Protein AF-A0A1E3RT52-F1 (afdb_monomer)

Structure (mmCIF, N/CA/C/O backbone):
data_AF-A0A1E3RT52-F1
#
_entry.id   AF-A0A1E3RT52-F1
#
loop_
_atom_site.group_PDB
_atom_site.id
_atom_site.type_symbol
_atom_site.label_atom_id
_atom_site.label_alt_id
_atom_site.label_comp_id
_atom_site.label_asym_id
_atom_site.label_entity_id
_atom_site.label_seq_id
_atom_site.pdbx_PDB_ins_code
_atom_site.Cartn_x
_atom_site.Cartn_y
_atom_site.Cartn_z
_atom_site.occupancy
_atom_site.B_iso_or_equiv
_atom_site.auth_seq_id
_atom_site.auth_comp_id
_atom_site.auth_asym_id
_atom_site.auth_atom_id
_atom_site.pdbx_PDB_model_num
ATOM 1 N N . MET A 1 1 ? 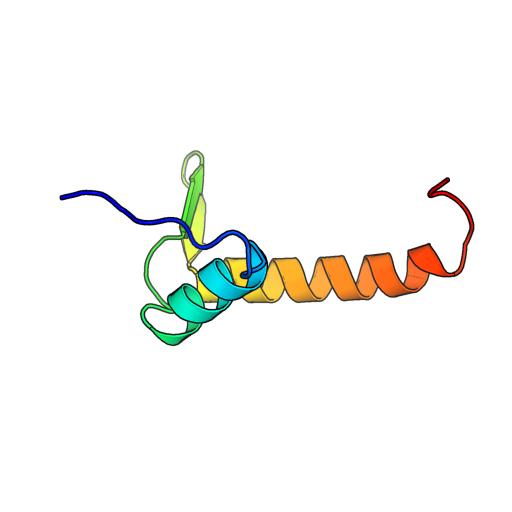-19.259 5.815 -18.121 1.00 38.03 1 MET A N 1
ATOM 2 C CA . MET A 1 1 ? -19.030 4.796 -17.075 1.00 38.03 1 MET A CA 1
ATOM 3 C C . MET A 1 1 ? -18.514 5.528 -15.846 1.00 38.03 1 MET A C 1
ATOM 5 O O . MET A 1 1 ? -17.339 5.858 -15.800 1.00 38.03 1 MET A O 1
ATOM 9 N N . GLY A 1 2 ? -19.414 5.943 -14.952 1.00 52.91 2 GLY A N 1
ATOM 10 C CA . GLY A 1 2 ? -19.049 6.711 -13.759 1.00 52.91 2 GLY A CA 1
ATOM 11 C C . GLY A 1 2 ? -18.574 5.763 -12.667 1.00 52.91 2 GLY A C 1
ATOM 12 O O . GLY A 1 2 ? -19.305 4.845 -12.306 1.00 52.91 2 GLY A O 1
ATOM 13 N N . LEU A 1 3 ? -17.351 5.948 -12.177 1.00 62.06 3 LEU A N 1
ATOM 14 C CA . LEU A 1 3 ? -16.907 5.277 -10.962 1.00 62.06 3 LEU A CA 1
ATOM 15 C C . LEU A 1 3 ? -17.582 5.994 -9.793 1.00 62.06 3 LEU A C 1
ATOM 17 O O . LEU A 1 3 ? 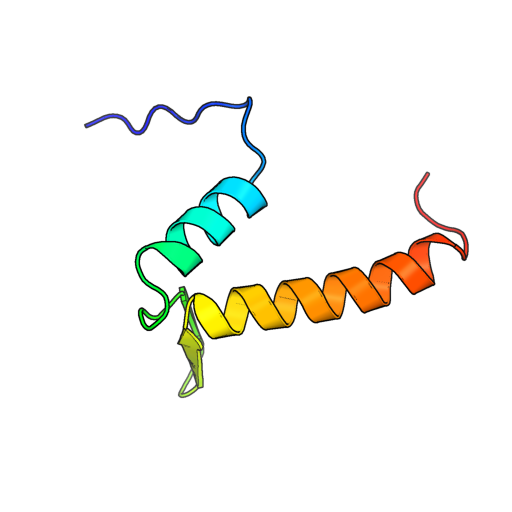-17.174 7.088 -9.413 1.00 62.06 3 LEU A O 1
ATOM 21 N N . THR A 1 4 ? -18.661 5.421 -9.268 1.00 62.97 4 THR A N 1
ATOM 22 C CA . THR A 1 4 ? -19.268 5.897 -8.024 1.00 62.97 4 THR A CA 1
ATOM 23 C C . THR A 1 4 ? -18.296 5.578 -6.893 1.00 62.97 4 THR A C 1
ATOM 25 O O . THR A 1 4 ? -18.187 4.430 -6.467 1.00 62.97 4 THR A O 1
ATOM 28 N N . VAL A 1 5 ? -17.537 6.577 -6.447 1.00 63.72 5 VAL A N 1
ATOM 29 C CA . VAL A 1 5 ? -16.710 6.450 -5.246 1.00 63.72 5 VAL A CA 1
ATOM 30 C C . VAL A 1 5 ? -17.653 6.513 -4.053 1.00 63.72 5 VAL A C 1
ATOM 32 O O . VAL A 1 5 ? -18.302 7.532 -3.829 1.00 63.72 5 VAL A O 1
ATOM 35 N N . SER A 1 6 ? -17.763 5.408 -3.319 1.00 69.25 6 SER A N 1
ATOM 36 C CA . SER A 1 6 ? -18.395 5.428 -2.003 1.00 69.25 6 SER A CA 1
ATOM 37 C C . SER A 1 6 ? -17.418 6.060 -1.016 1.00 69.25 6 SER A C 1
ATOM 39 O O . SER A 1 6 ? -16.292 5.581 -0.890 1.00 69.25 6 SER A O 1
ATOM 41 N N . THR A 1 7 ? -17.833 7.123 -0.328 1.00 75.50 7 THR A N 1
ATOM 42 C CA . THR A 1 7 ? -17.051 7.756 0.750 1.00 75.50 7 THR A CA 1
ATOM 43 C C . THR A 1 7 ? -17.077 6.962 2.057 1.00 75.50 7 THR A C 1
ATOM 45 O O . THR A 1 7 ? -16.399 7.347 3.001 1.00 75.50 7 THR A O 1
ATOM 48 N N . ASP A 1 8 ? -17.827 5.858 2.111 1.00 84.38 8 ASP A N 1
ATOM 49 C CA . ASP A 1 8 ? -17.889 4.968 3.279 1.00 84.38 8 ASP A CA 1
ATOM 50 C C . ASP A 1 8 ? -16.748 3.939 3.318 1.00 84.38 8 ASP A C 1
ATOM 52 O O . ASP A 1 8 ? -16.670 3.141 4.249 1.00 84.38 8 ASP A O 1
ATOM 56 N N . LEU A 1 9 ? -15.884 3.912 2.297 1.00 83.88 9 LEU A N 1
ATOM 57 C CA . LEU A 1 9 ? -14.716 3.036 2.255 1.00 83.88 9 LEU A CA 1
ATOM 58 C C . LEU A 1 9 ? -13.445 3.844 2.451 1.00 83.88 9 LEU A C 1
ATOM 60 O O . LEU A 1 9 ? -13.287 4.929 1.886 1.00 83.88 9 LEU A O 1
ATOM 64 N N . LEU A 1 10 ? -12.515 3.266 3.199 1.00 88.06 10 LEU A N 1
ATOM 65 C CA . LEU A 1 10 ? -11.193 3.834 3.348 1.00 88.06 10 LEU A CA 1
ATOM 66 C C . LEU A 1 10 ? -10.331 3.448 2.130 1.00 88.06 10 LEU A C 1
ATOM 68 O O . LEU A 1 10 ? -10.610 2.479 1.413 1.00 88.06 10 LEU A O 1
ATOM 72 N N . VAL A 1 11 ? -9.294 4.231 1.831 1.00 88.00 11 VAL A N 1
ATOM 73 C CA . VAL A 1 11 ? -8.459 4.000 0.635 1.00 88.00 11 VAL A CA 1
ATOM 74 C C . VAL A 1 11 ? -7.742 2.650 0.728 1.00 88.00 11 VAL A C 1
ATOM 76 O O . VAL A 1 11 ? -7.638 1.930 -0.267 1.00 88.00 11 VAL A O 1
ATOM 79 N N . GLU A 1 12 ? -7.305 2.264 1.921 1.00 88.00 12 GLU A N 1
ATOM 80 C CA . GLU A 1 12 ? -6.700 0.967 2.201 1.00 88.00 12 GLU A CA 1
ATOM 81 C C . GLU A 1 12 ? -7.650 -0.200 1.924 1.00 88.00 12 GLU A C 1
ATOM 83 O O . GLU A 1 12 ? -7.196 -1.227 1.425 1.00 88.00 12 GLU A O 1
ATOM 88 N N . ASP A 1 13 ? -8.965 -0.045 2.123 1.00 90.25 13 ASP A N 1
ATOM 89 C CA . ASP A 1 13 ? -9.926 -1.106 1.803 1.00 90.25 13 ASP A CA 1
ATOM 90 C C . ASP A 1 13 ? -9.926 -1.410 0.303 1.00 90.25 13 ASP A C 1
ATOM 92 O O . ASP A 1 13 ? -10.006 -2.571 -0.120 1.00 90.25 13 ASP A O 1
ATOM 96 N N . LEU A 1 14 ? -9.829 -0.363 -0.519 1.00 91.38 14 LEU A N 1
ATOM 97 C CA . LEU A 1 14 ? -9.785 -0.479 -1.974 1.00 91.38 14 LEU A CA 1
ATOM 98 C C . LEU A 1 14 ? -8.470 -1.117 -2.436 1.00 91.38 14 LEU A C 1
ATOM 100 O O . LEU A 1 14 ? -8.485 -2.008 -3.291 1.00 91.38 14 LEU A O 1
ATOM 104 N N . VAL A 1 15 ? -7.345 -0.714 -1.841 1.00 92.19 15 VAL A N 1
ATOM 105 C CA . VAL A 1 15 ? -6.020 -1.270 -2.154 1.00 92.19 15 VAL A CA 1
ATOM 106 C C . VAL A 1 15 ? -5.931 -2.740 -1.740 1.00 92.19 15 VAL A C 1
ATOM 108 O O . VAL A 1 15 ? -5.554 -3.578 -2.560 1.00 92.19 15 VAL A O 1
ATOM 111 N N . ALA A 1 16 ? -6.372 -3.086 -0.530 1.00 92.56 16 ALA A N 1
ATOM 112 C CA . ALA A 1 16 ? -6.347 -4.454 -0.023 1.00 92.56 16 ALA A CA 1
ATOM 113 C C . ALA A 1 16 ? -7.254 -5.383 -0.848 1.00 92.56 16 ALA A C 1
ATOM 115 O O . ALA A 1 16 ? -6.918 -6.543 -1.107 1.00 92.56 16 ALA A O 1
ATOM 116 N N . ARG A 1 17 ? -8.407 -4.886 -1.323 1.00 94.50 17 ARG A N 1
ATOM 117 C CA . ARG A 1 17 ? -9.242 -5.622 -2.291 1.00 94.50 17 ARG A CA 1
ATOM 118 C C . ARG A 1 17 ? -8.460 -5.928 -3.560 1.00 94.50 17 ARG A C 1
ATOM 120 O O . ARG A 1 17 ? -8.445 -7.076 -4.000 1.00 94.50 17 ARG A O 1
ATOM 127 N N . GLN A 1 18 ? -7.789 -4.935 -4.131 1.00 95.81 18 GLN A N 1
ATOM 128 C CA . GLN A 1 18 ? -7.019 -5.130 -5.352 1.00 95.81 18 GLN A CA 1
ATOM 129 C C . GLN A 1 18 ? -5.828 -6.080 -5.144 1.00 95.81 18 GLN A C 1
ATOM 131 O O . GLN A 1 18 ? -5.592 -6.927 -6.002 1.00 95.81 18 GLN A O 1
ATOM 136 N N . ALA A 1 19 ? -5.154 -6.032 -3.992 1.00 96.56 19 ALA A N 1
ATOM 137 C CA . ALA A 1 19 ? -4.082 -6.966 -3.642 1.00 96.56 19 ALA A CA 1
ATOM 138 C C . ALA A 1 19 ? -4.560 -8.417 -3.524 1.00 96.56 19 ALA A C 1
ATOM 140 O O . ALA A 1 19 ? -3.862 -9.330 -3.962 1.00 96.56 19 ALA A O 1
ATOM 141 N N . ARG A 1 20 ? -5.781 -8.646 -3.027 1.00 96.69 20 ARG A N 1
ATOM 142 C CA . ARG A 1 20 ? -6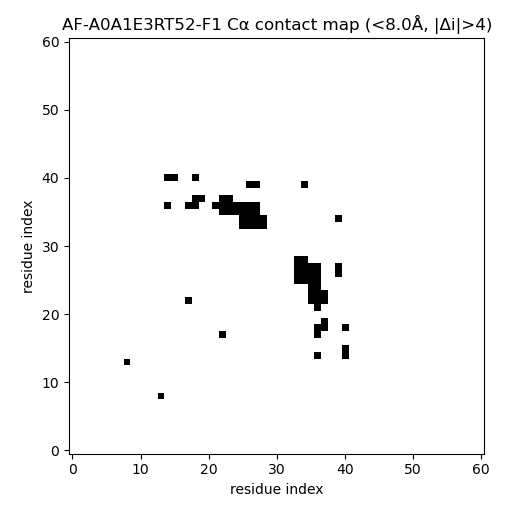.397 -9.983 -3.031 1.00 96.69 20 ARG A CA 1
ATOM 143 C C . ARG A 1 20 ? -6.797 -10.443 -4.431 1.00 96.69 20 ARG A C 1
ATOM 145 O O . ARG A 1 20 ? -6.636 -11.615 -4.754 1.00 96.69 20 ARG A O 1
ATOM 152 N N . HIS A 1 21 ? -7.327 -9.542 -5.257 1.00 97.62 21 HIS A N 1
ATOM 153 C CA . HIS A 1 21 ? -7.833 -9.887 -6.589 1.00 97.62 21 HIS A CA 1
ATOM 154 C C . HIS A 1 21 ? -6.738 -10.030 -7.653 1.00 97.62 21 HIS A C 1
ATOM 156 O O . HIS A 1 21 ? -6.881 -10.841 -8.566 1.00 97.62 21 HIS A O 1
ATOM 162 N N . ARG A 1 22 ? -5.671 -9.231 -7.572 1.00 97.38 22 ARG A N 1
ATOM 163 C CA . ARG A 1 22 ? -4.574 -9.183 -8.548 1.00 97.38 22 ARG A CA 1
ATOM 164 C C . ARG A 1 22 ? -3.223 -9.020 -7.847 1.00 97.38 22 ARG A C 1
ATOM 166 O O . ARG A 1 22 ? -2.557 -8.003 -8.039 1.00 97.38 22 ARG A O 1
ATOM 173 N N . PRO A 1 23 ? -2.803 -10.015 -7.052 1.00 97.69 23 PRO A N 1
ATOM 174 C CA . PRO A 1 23 ? -1.635 -9.879 -6.190 1.00 97.69 23 PRO A CA 1
ATOM 175 C C . PRO A 1 23 ? -0.344 -9.606 -6.961 1.00 97.69 23 PRO A C 1
ATOM 177 O O . PRO A 1 23 ? 0.471 -8.821 -6.493 1.00 97.69 23 PRO A O 1
ATOM 180 N N . ASP A 1 24 ? -0.179 -10.209 -8.140 1.00 98.25 24 ASP A N 1
ATOM 181 C CA . ASP A 1 24 ? 1.071 -10.155 -8.908 1.00 98.25 24 ASP A CA 1
ATOM 182 C C . ASP A 1 24 ? 1.059 -9.057 -9.993 1.00 98.25 24 ASP A C 1
ATOM 184 O O . ASP A 1 24 ? 2.013 -8.912 -10.754 1.00 98.25 24 ASP A O 1
ATOM 188 N N . HIS A 1 25 ? -0.015 -8.260 -10.076 1.00 98.12 25 HIS A N 1
ATOM 189 C CA . HIS A 1 25 ? -0.074 -7.109 -10.978 1.00 98.12 25 HIS A CA 1
ATOM 190 C C . HIS A 1 25 ? 0.728 -5.942 -10.397 1.00 98.12 25 HIS A C 1
ATOM 192 O O . HIS A 1 25 ? 0.690 -5.702 -9.189 1.00 98.12 25 HIS A O 1
ATOM 198 N N . ILE A 1 26 ? 1.408 -5.184 -11.258 1.00 97.94 26 ILE A N 1
ATOM 199 C CA . ILE A 1 26 ? 2.166 -3.997 -10.850 1.00 97.94 26 ILE A CA 1
ATOM 200 C C . ILE A 1 26 ? 1.215 -2.939 -10.281 1.00 97.94 26 ILE A C 1
ATOM 202 O O . ILE A 1 26 ? 0.230 -2.574 -10.925 1.00 97.94 26 ILE A O 1
ATOM 206 N N . ALA A 1 27 ? 1.509 -2.471 -9.070 1.00 96.31 27 ALA A N 1
ATOM 207 C CA . ALA A 1 27 ? 0.783 -1.406 -8.385 1.00 96.31 27 ALA A CA 1
ATOM 208 C C . ALA A 1 27 ? 1.528 -0.071 -8.482 1.00 96.31 27 ALA A C 1
ATOM 210 O O . ALA A 1 27 ? 0.917 0.969 -8.712 1.00 96.31 27 ALA A O 1
ATOM 211 N N . ILE A 1 28 ? 2.853 -0.112 -8.318 1.00 96.06 28 ILE A N 1
ATOM 212 C CA . ILE A 1 28 ? 3.735 1.057 -8.339 1.00 96.06 28 ILE A CA 1
ATOM 213 C C . ILE A 1 28 ? 4.925 0.729 -9.237 1.00 96.06 28 ILE A C 1
ATOM 215 O O . ILE A 1 28 ? 5.525 -0.337 -9.104 1.00 96.06 28 ILE A O 1
ATOM 219 N N . GLN A 1 29 ? 5.286 1.648 -10.128 1.00 97.69 29 GLN A N 1
ATOM 220 C CA . GLN A 1 29 ? 6.472 1.540 -10.974 1.00 97.69 29 GLN A CA 1
ATOM 221 C C . GLN A 1 29 ? 7.233 2.864 -10.957 1.00 97.69 29 GLN A C 1
ATOM 223 O O . GLN A 1 29 ? 6.629 3.930 -11.073 1.00 97.69 29 GLN A O 1
ATOM 228 N N . HIS A 1 30 ? 8.550 2.793 -10.779 1.00 96.44 30 HIS A N 1
ATOM 229 C CA . HIS A 1 30 ? 9.427 3.959 -10.748 1.00 96.44 30 HIS A CA 1
ATOM 230 C C . HIS A 1 30 ? 10.838 3.580 -11.213 1.00 96.44 30 HIS A C 1
ATOM 232 O O . HIS A 1 30 ? 11.509 2.761 -10.580 1.00 96.44 30 HIS A O 1
ATOM 238 N N . GLY A 1 31 ? 11.301 4.202 -12.303 1.00 95.75 31 GLY A N 1
ATOM 239 C CA . GLY A 1 31 ? 12.536 3.795 -12.978 1.00 95.75 31 GLY A CA 1
ATOM 240 C C . GLY A 1 31 ? 12.470 2.322 -13.386 1.00 95.75 31 GLY A C 1
ATOM 241 O O . GLY A 1 31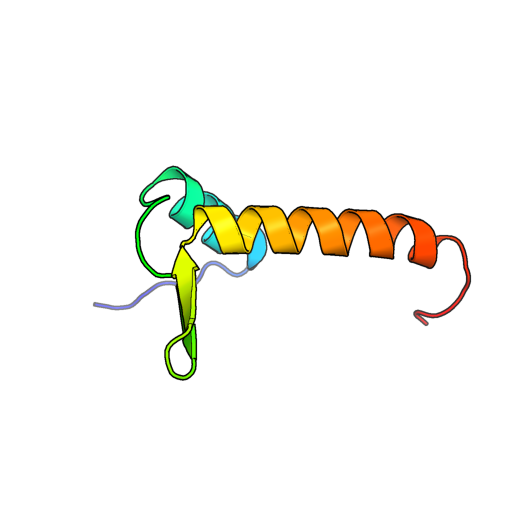 ? 11.443 1.866 -13.887 1.00 95.75 31 GLY A O 1
ATOM 242 N N . ASP A 1 32 ? 13.533 1.576 -13.092 1.00 96.38 32 ASP A N 1
ATOM 243 C CA . ASP A 1 32 ? 13.612 0.132 -13.356 1.00 96.38 32 ASP A CA 1
ATOM 244 C C . ASP A 1 32 ? 12.949 -0.727 -12.258 1.00 96.38 32 ASP A C 1
ATOM 246 O O . ASP A 1 32 ? 12.909 -1.954 -12.350 1.00 96.38 32 ASP A O 1
ATOM 250 N N . GLY A 1 33 ? 12.439 -0.098 -11.194 1.00 96.50 33 GLY A N 1
ATOM 251 C CA . GLY A 1 33 ? 11.802 -0.775 -10.070 1.00 96.50 33 GLY A CA 1
ATOM 252 C C . GLY A 1 33 ? 10.288 -0.882 -10.226 1.00 96.50 33 GLY A C 1
ATOM 253 O O . GLY A 1 33 ? 9.621 0.053 -10.677 1.00 96.50 33 GLY A O 1
ATOM 254 N N . ALA A 1 34 ? 9.721 -2.003 -9.781 1.00 97.81 34 ALA A N 1
ATOM 255 C CA . ALA A 1 34 ? 8.279 -2.184 -9.697 1.00 97.81 34 ALA A CA 1
ATOM 256 C C . ALA A 1 34 ? 7.891 -2.954 -8.432 1.00 97.81 34 ALA A C 1
ATOM 258 O O . ALA A 1 34 ? 8.600 -3.864 -8.005 1.00 97.81 34 ALA A O 1
ATOM 259 N N . LEU A 1 35 ? 6.752 -2.588 -7.852 1.00 97.88 35 LEU A N 1
ATOM 260 C CA . LEU A 1 35 ? 6.113 -3.313 -6.762 1.00 97.88 35 LEU A CA 1
ATOM 261 C C . LEU A 1 35 ? 4.790 -3.875 -7.259 1.00 97.88 35 LEU A C 1
ATOM 263 O O . LEU A 1 35 ? 3.982 -3.155 -7.858 1.00 97.88 35 LEU A O 1
ATOM 267 N N . THR A 1 36 ? 4.551 -5.153 -6.982 1.00 98.44 36 THR A N 1
ATOM 268 C CA . THR A 1 36 ? 3.224 -5.736 -7.171 1.00 98.44 36 THR A CA 1
ATOM 269 C C . THR A 1 36 ? 2.262 -5.225 -6.099 1.00 98.44 36 THR A C 1
ATOM 271 O O . THR A 1 36 ? 2.688 -4.679 -5.075 1.00 98.44 36 THR A O 1
ATOM 274 N N . TYR A 1 37 ? 0.955 -5.416 -6.288 1.00 97.62 37 TYR A N 1
ATOM 275 C CA . TYR A 1 37 ? -0.009 -5.112 -5.227 1.00 97.62 37 TYR A CA 1
ATOM 276 C C . TYR A 1 37 ? 0.297 -5.880 -3.937 1.00 97.62 37 TYR A C 1
ATOM 278 O O . TYR A 1 37 ? 0.198 -5.304 -2.859 1.00 97.62 37 TYR A O 1
ATOM 286 N N . ARG A 1 38 ? 0.734 -7.142 -4.035 1.00 97.31 38 ARG A N 1
ATOM 287 C CA . ARG A 1 38 ? 1.154 -7.950 -2.881 1.00 97.31 38 ARG A CA 1
ATOM 288 C C . ARG A 1 38 ? 2.351 -7.339 -2.147 1.00 97.31 38 ARG A C 1
ATOM 290 O O . ARG A 1 38 ? 2.391 -7.367 -0.919 1.00 97.31 38 ARG A O 1
ATOM 297 N N . ASP A 1 39 ? 3.332 -6.821 -2.881 1.00 97.44 39 ASP A N 1
ATOM 298 C CA . ASP A 1 39 ? 4.531 -6.222 -2.282 1.00 97.44 39 ASP A CA 1
ATOM 299 C C . ASP A 1 39 ? 4.212 -4.882 -1.624 1.00 97.44 39 ASP A C 1
ATOM 301 O O . ASP A 1 39 ? 4.644 -4.626 -0.500 1.00 97.44 39 ASP A O 1
ATOM 305 N N . SER A 1 40 ? 3.412 -4.056 -2.303 1.00 95.44 40 SER A N 1
ATOM 306 C CA . SER A 1 40 ? 2.953 -2.766 -1.788 1.00 95.44 40 SER A CA 1
ATOM 307 C C . SER A 1 40 ? 2.151 -2.925 -0.494 1.00 95.44 40 SER A C 1
ATOM 309 O O . SER A 1 40 ? 2.418 -2.212 0.469 1.00 95.44 40 SER A O 1
ATOM 311 N N . ASP A 1 41 ? 1.204 -3.866 -0.458 1.00 94.44 41 ASP A N 1
ATOM 312 C CA . ASP A 1 41 ? 0.351 -4.152 0.706 1.00 94.44 41 ASP A CA 1
ATOM 313 C C . ASP A 1 41 ? 1.197 -4.582 1.917 1.00 94.44 41 ASP A C 1
ATOM 315 O O . ASP A 1 41 ? 1.135 -3.988 2.990 1.00 94.44 41 ASP A O 1
ATOM 319 N N . ARG A 1 42 ? 2.136 -5.515 1.708 1.00 94.31 42 ARG A N 1
ATOM 320 C CA . ARG A 1 42 ? 3.066 -5.963 2.759 1.00 94.31 42 ARG A CA 1
ATOM 321 C C . ARG A 1 42 ? 3.990 -4.860 3.264 1.00 94.31 42 ARG A C 1
ATOM 323 O O . ARG A 1 42 ? 4.351 -4.852 4.441 1.00 94.31 42 ARG A O 1
ATOM 330 N N . LEU A 1 43 ? 4.455 -3.979 2.378 1.00 94.06 43 LEU A N 1
ATOM 331 C CA . LEU A 1 43 ? 5.301 -2.857 2.773 1.00 94.06 43 LEU A CA 1
ATOM 332 C C . LEU A 1 43 ? 4.504 -1.852 3.612 1.00 94.06 43 LEU A C 1
ATOM 334 O O . LEU A 1 43 ? 5.005 -1.404 4.642 1.00 94.06 43 LEU A O 1
ATOM 338 N N . ALA A 1 44 ? 3.267 -1.553 3.207 1.00 90.81 44 ALA A N 1
ATOM 339 C CA . ALA A 1 44 ? 2.350 -0.708 3.962 1.00 90.81 44 ALA A CA 1
ATOM 340 C C . ALA A 1 44 ? 2.060 -1.289 5.355 1.00 90.81 44 ALA A C 1
ATOM 342 O O . ALA A 1 44 ? 2.213 -0.567 6.337 1.00 90.81 44 ALA A O 1
ATOM 343 N N . ASP A 1 45 ? 1.776 -2.591 5.468 1.00 90.62 45 ASP A N 1
ATOM 344 C CA . ASP A 1 45 ? 1.576 -3.270 6.758 1.00 90.62 45 ASP A CA 1
ATOM 3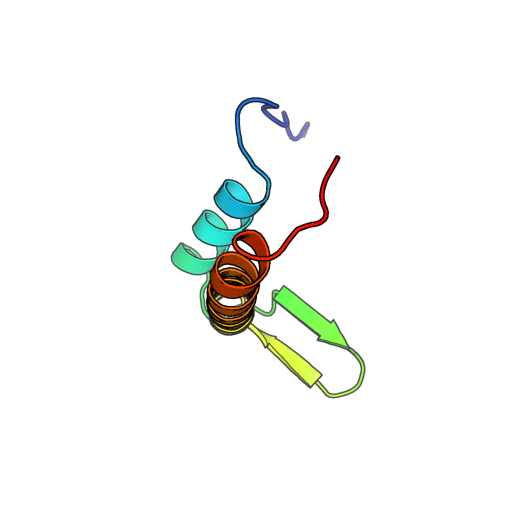45 C C . ASP A 1 45 ? 2.795 -3.137 7.681 1.00 90.62 45 ASP A C 1
ATOM 347 O O . ASP A 1 45 ? 2.670 -2.848 8.873 1.00 90.62 45 ASP A O 1
ATOM 351 N N . ARG A 1 46 ? 4.006 -3.314 7.136 1.00 91.06 46 ARG A N 1
ATOM 352 C CA . ARG A 1 46 ? 5.254 -3.160 7.903 1.00 91.06 46 ARG A CA 1
ATOM 353 C C . ARG A 1 46 ? 5.460 -1.7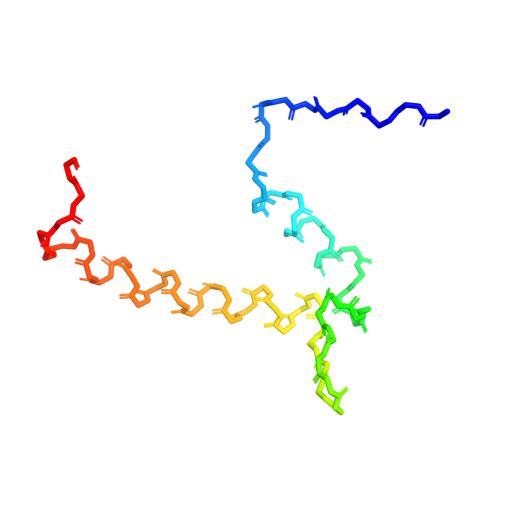25 8.379 1.00 91.06 46 ARG A C 1
ATOM 355 O O . ARG A 1 46 ? 5.867 -1.522 9.523 1.00 91.06 46 ARG A O 1
ATOM 362 N N . LEU A 1 47 ? 5.183 -0.741 7.523 1.00 90.88 47 LEU A N 1
ATOM 363 C CA . LEU A 1 47 ? 5.246 0.675 7.889 1.00 90.88 47 LEU A CA 1
ATOM 364 C C . LEU A 1 47 ? 4.209 1.011 8.963 1.00 90.88 47 LEU A C 1
ATOM 366 O O . LEU A 1 47 ? 4.557 1.641 9.958 1.00 90.88 47 LEU A O 1
ATOM 370 N N . ALA A 1 48 ? 2.971 0.539 8.813 1.00 88.31 48 ALA A N 1
ATOM 371 C CA . ALA A 1 48 ? 1.900 0.736 9.781 1.00 88.31 48 ALA A CA 1
ATOM 372 C C . ALA A 1 48 ? 2.238 0.108 11.138 1.00 88.31 48 ALA A C 1
ATOM 374 O O . ALA A 1 48 ? 2.041 0.750 12.166 1.00 88.31 48 ALA A O 1
ATOM 375 N N . ALA A 1 49 ? 2.824 -1.092 11.164 1.00 86.12 49 ALA A N 1
ATOM 376 C CA . ALA A 1 49 ? 3.318 -1.705 12.396 1.00 86.12 49 ALA A CA 1
ATOM 377 C C . ALA A 1 49 ? 4.423 -0.859 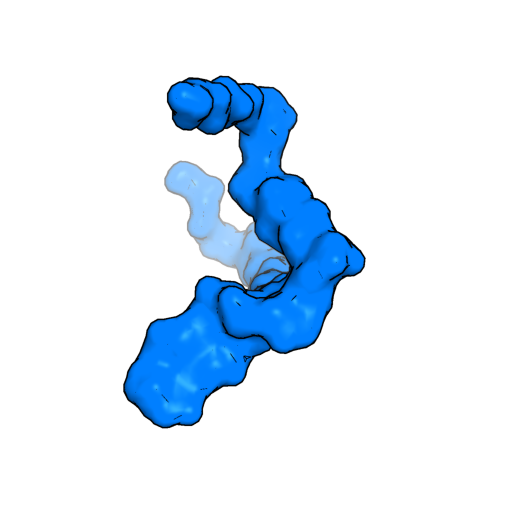13.060 1.00 86.12 49 ALA A C 1
ATOM 379 O O . ALA A 1 49 ? 4.409 -0.658 14.276 1.00 86.12 49 ALA A O 1
ATOM 380 N N . GLY A 1 50 ? 5.345 -0.304 12.265 1.00 86.00 50 GLY A N 1
ATOM 381 C CA . GLY A 1 50 ? 6.357 0.642 12.743 1.00 86.00 50 GLY A CA 1
ATOM 382 C C . GLY A 1 50 ? 5.758 1.951 13.277 1.00 86.00 50 GLY A C 1
ATOM 383 O O . GLY A 1 50 ? 6.213 2.473 14.294 1.00 86.00 50 GLY A O 1
ATOM 384 N N . PHE A 1 51 ? 4.699 2.463 12.646 1.00 80.88 51 PHE A N 1
ATOM 385 C CA . PHE A 1 51 ? 3.997 3.666 13.093 1.00 80.88 51 PHE A CA 1
ATOM 386 C C . PHE A 1 51 ? 3.075 3.433 14.283 1.00 80.88 51 PHE A C 1
ATOM 388 O O . PHE A 1 51 ? 2.962 4.322 15.113 1.00 80.88 51 PHE A O 1
ATOM 395 N N . ALA A 1 52 ? 2.468 2.258 14.438 1.00 73.44 52 ALA A N 1
ATOM 396 C CA . ALA A 1 52 ? 1.703 1.907 15.633 1.00 73.44 52 ALA A CA 1
ATOM 397 C C . ALA A 1 52 ? 2.595 1.921 16.886 1.00 73.44 52 ALA A C 1
ATOM 399 O O . ALA A 1 52 ? 2.162 2.345 17.957 1.00 73.44 52 ALA A O 1
ATOM 400 N N . HIS A 1 53 ? 3.868 1.543 16.732 1.00 57.09 53 HIS A N 1
ATOM 401 C CA . HIS A 1 53 ? 4.880 1.716 17.771 1.00 57.09 53 HIS A CA 1
ATOM 402 C C . HIS A 1 53 ? 5.198 3.202 18.033 1.00 57.09 53 HIS A C 1
ATOM 404 O O . HIS A 1 53 ? 5.331 3.612 19.184 1.00 57.09 53 HIS A O 1
ATOM 410 N N . PHE A 1 54 ? 5.242 4.034 16.986 1.00 55.22 54 PHE A N 1
ATOM 411 C CA . PHE A 1 54 ? 5.451 5.485 17.097 1.00 55.22 54 PHE A CA 1
ATOM 412 C C . PHE A 1 54 ? 4.237 6.253 17.639 1.00 55.22 54 PHE A C 1
ATOM 414 O O . PHE A 1 54 ? 4.415 7.247 18.328 1.00 55.22 54 PHE A O 1
ATOM 421 N N . ALA A 1 55 ? 3.008 5.793 17.400 1.00 55.19 55 ALA A N 1
ATOM 422 C CA . ALA A 1 55 ? 1.781 6.448 17.849 1.00 55.19 55 ALA A CA 1
ATOM 423 C C . ALA A 1 55 ? 1.649 6.471 19.385 1.00 55.19 55 ALA A C 1
ATOM 425 O O . ALA A 1 55 ? 0.962 7.331 19.934 1.00 55.19 55 ALA A O 1
ATOM 426 N N . GLN A 1 56 ? 2.353 5.579 20.093 1.00 54.09 56 GLN A N 1
ATOM 427 C CA . GLN A 1 56 ? 2.487 5.626 21.556 1.00 54.09 56 GLN A CA 1
ATOM 428 C C . GLN A 1 56 ? 3.369 6.789 22.041 1.00 54.09 56 GLN A C 1
ATOM 430 O O . GLN A 1 56 ? 3.262 7.215 23.192 1.00 54.09 56 GLN A O 1
ATOM 435 N N . LEU A 1 57 ? 4.212 7.346 21.172 1.00 52.16 57 LEU A N 1
ATOM 436 C CA . LEU A 1 57 ? 5.067 8.489 21.452 1.00 52.16 57 LEU A CA 1
ATOM 437 C C . LEU A 1 57 ? 4.554 9.693 20.664 1.00 52.16 57 LEU A C 1
ATOM 439 O O . LEU A 1 57 ? 4.913 9.874 19.512 1.00 52.16 57 LEU A O 1
ATOM 443 N N . ARG A 1 58 ? 3.700 10.492 21.322 1.00 67.31 58 ARG A N 1
ATOM 444 C CA . ARG A 1 58 ? 3.341 11.895 21.021 1.00 67.31 58 ARG A CA 1
ATOM 445 C C . ARG A 1 58 ? 3.635 12.350 19.582 1.00 67.31 58 ARG A C 1
ATOM 447 O O . ARG A 1 58 ? 4.799 12.552 19.266 1.00 67.31 58 ARG A O 1
ATOM 45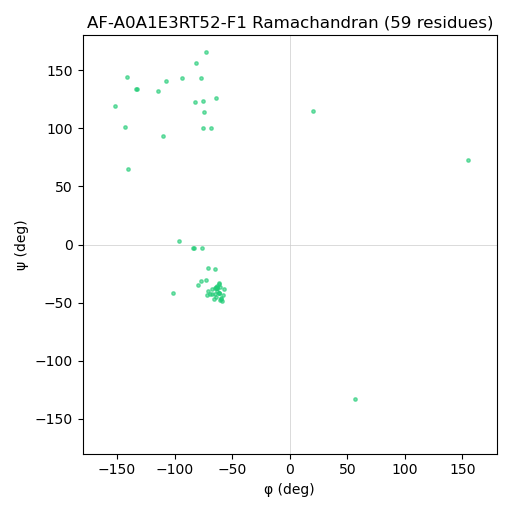4 N N . LEU A 1 59 ? 2.593 12.667 18.806 1.00 55.94 59 LEU A N 1
ATOM 455 C CA . LEU A 1 59 ? 2.481 13.858 17.932 1.00 55.94 59 LEU A CA 1
ATOM 456 C C . LEU A 1 59 ? 1.496 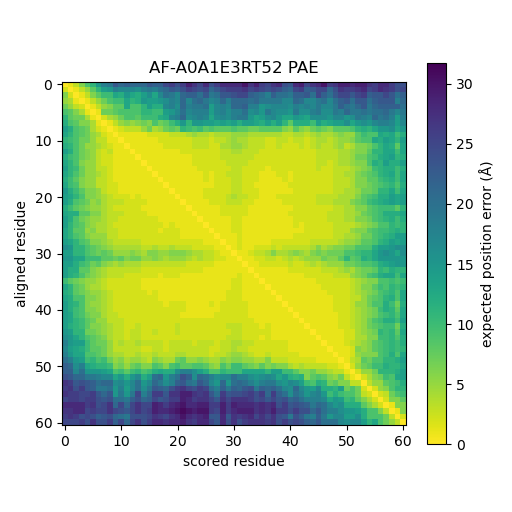13.599 16.780 1.00 55.94 59 LEU A C 1
ATOM 458 O O . LEU A 1 59 ? 1.906 13.498 15.635 1.00 55.94 59 LEU A O 1
ATOM 462 N N . TRP A 1 60 ? 0.197 13.560 17.075 1.00 43.41 60 TRP A N 1
ATOM 463 C CA . TRP A 1 60 ? -0.829 14.054 16.150 1.00 43.41 60 TRP A CA 1
ATOM 464 C C . TRP A 1 60 ? -1.912 14.721 16.999 1.00 43.41 60 TRP A C 1
ATOM 466 O O . TRP A 1 60 ? -2.695 14.053 17.674 1.00 43.41 60 TRP A O 1
ATOM 476 N N . ARG A 1 61 ? -1.859 16.051 17.044 1.00 42.66 61 ARG A N 1
ATOM 477 C CA . ARG A 1 61 ? -2.957 16.929 17.446 1.00 42.66 61 ARG A CA 1
ATOM 478 C C . ARG A 1 61 ? -3.354 17.731 16.218 1.00 42.66 61 ARG A C 1
ATOM 480 O O . ARG A 1 61 ? -2.448 17.963 15.388 1.00 42.66 61 ARG A O 1
#

Nearest PDB structures (foldseek):
  8glc-assembly2_A  TM=9.424E-01  e=4.196E-02  Actinoplanes
  6vhu-assembly2_B  TM=9.671E-01  e=2.074E-01  Klebsiella oxytoca
  4gr4-assembly1_A  TM=8.435E-01  e=1.805E-01  Streptomyces lydicus
  4gr5-assembly3_C  TM=6.825E-01  e=1.805E-01  Streptomyces lydicus
  5es8-assembly1_A  TM=7.005E-01  e=4.153E-01  Brevibacillus parabrevis

InterPro domains:
  IPR042099 ANL, N-terminal domain [G3DSA:3.40.50.12780] (2-56)

Radius of gyration: 14.78 Å; Cα contacts (8 Å, |Δi|>4): 36; chains: 1; bounding box: 33×27×39 Å

Sequence (61 aa):
MGLTVSTDLLVEDLVARQARHRPDHIAIQHGDGALTYRDSDRLADRLAAGFAHFAQLRLWR

Secondary structure (DSSP, 8-state):
------TTS-HHHHHHHHHHHSTTSEEEEETTEEEEHHHHHHHHHHHHHHHHHHHTSS---

Mean predicted aligned error: 8.23 Å

pLDDT: mean 83.52, std 17.37, range [38.03, 98.44]

Organism: NCBI:txid152142

Foldseek 3Di:
DDDPDDPVDDPLVVLVVCCVVFVQCWDDDDDPDTDGSVRVNVVVVVVVVVVVVVVVPDDDD

Solvent-accessible surface area (backbone atoms only — not comparable to full-atom values): 3810 Å² total; per-residue (Å²): 136,83,82,81,78,63,86,90,56,56,72,64,59,57,51,53,50,45,23,72,76,41,33,83,42,79,66,47,76,58,90,98,47,73,32,26,24,46,53,48,52,53,50,50,53,53,50,49,56,55,43,59,63,43,66,77,56,83,87,87,131